Protein AF-A0A316SUA7-F1 (afdb_monomer_lite)

Structure (mmCIF, N/CA/C/O backbone):
data_AF-A0A316SUA7-F1
#
_entry.id   AF-A0A316SUA7-F1
#
loop_
_atom_site.group_PDB
_atom_site.id
_atom_site.type_symbol
_atom_site.label_atom_id
_atom_site.label_alt_id
_atom_site.label_comp_id
_atom_site.label_asym_id
_atom_site.label_entity_id
_atom_site.label_seq_id
_atom_site.pdbx_PDB_ins_code
_atom_site.Cartn_x
_atom_site.Cartn_y
_atom_site.Cartn_z
_atom_site.occupancy
_atom_site.B_iso_or_equiv
_atom_site.auth_seq_id
_atom_site.auth_comp_id
_atom_site.auth_asym_id
_atom_site.auth_atom_id
_atom_site.pdbx_PDB_model_num
ATOM 1 N N . MET A 1 1 ? -31.608 -12.559 24.536 1.00 57.41 1 MET A N 1
ATOM 2 C CA . MET A 1 1 ? -30.772 -11.457 23.994 1.00 57.41 1 MET A CA 1
ATOM 3 C C . MET A 1 1 ? -29.749 -10.903 25.012 1.00 57.41 1 MET A C 1
ATOM 5 O O . MET A 1 1 ? -29.344 -9.756 24.889 1.00 57.41 1 MET A O 1
ATOM 9 N N . GLY A 1 2 ? -29.288 -11.681 26.008 1.00 65.06 2 GLY A N 1
ATOM 10 C CA . GLY A 1 2 ? -28.325 -11.196 27.023 1.00 65.06 2 GLY A CA 1
ATOM 11 C C . GLY A 1 2 ? -26.849 -11.352 26.635 1.00 65.06 2 GLY A C 1
ATOM 12 O O . GLY A 1 2 ? -26.029 -10.514 26.985 1.00 65.06 2 GLY A O 1
ATOM 13 N N . PHE A 1 3 ? -26.524 -12.378 25.842 1.00 66.25 3 PHE A N 1
ATOM 14 C CA . PHE A 1 3 ? -25.149 -12.726 25.466 1.00 66.25 3 PHE A CA 1
ATOM 15 C C . PHE A 1 3 ? -24.437 -11.623 24.666 1.00 66.25 3 PHE A C 1
ATOM 17 O O . PHE A 1 3 ? -23.319 -11.243 24.998 1.00 66.25 3 PHE A O 1
ATOM 24 N N . VAL A 1 4 ? -25.122 -11.033 23.676 1.00 67.50 4 VAL A N 1
ATOM 25 C CA . VAL A 1 4 ? -24.591 -9.896 22.905 1.00 67.50 4 VAL A CA 1
ATOM 26 C C . VAL A 1 4 ? -24.362 -8.692 23.818 1.00 67.50 4 VAL A C 1
ATOM 28 O O . VAL A 1 4 ? -23.334 -8.047 23.718 1.00 67.50 4 VAL A O 1
ATOM 31 N N . ARG A 1 5 ? -25.254 -8.422 24.778 1.00 70.94 5 ARG A N 1
ATOM 32 C CA . ARG A 1 5 ? -25.133 -7.270 25.687 1.00 70.94 5 ARG A CA 1
ATOM 33 C C . ARG A 1 5 ? -23.991 -7.414 26.702 1.00 70.94 5 ARG A C 1
ATOM 35 O O . ARG A 1 5 ? -23.440 -6.406 27.124 1.00 70.94 5 ARG A O 1
ATOM 42 N N . GLN A 1 6 ? -23.627 -8.645 27.064 1.00 77.31 6 GLN A N 1
ATOM 43 C CA . GLN A 1 6 ? -22.537 -8.943 27.999 1.00 77.31 6 GLN A CA 1
ATOM 44 C C . GLN A 1 6 ? -21.166 -9.001 27.301 1.00 77.31 6 GLN A C 1
ATOM 46 O O . GLN A 1 6 ? -20.171 -8.542 27.852 1.00 77.31 6 GLN A O 1
ATOM 51 N N . HIS A 1 7 ? -21.114 -9.544 26.078 1.00 81.12 7 HIS A N 1
ATOM 52 C CA . HIS A 1 7 ? -19.867 -9.818 25.35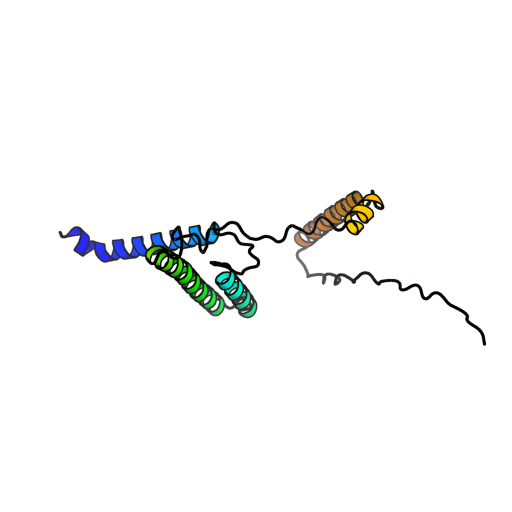1 1.00 81.12 7 HIS A CA 1
ATOM 53 C C . HIS A 1 7 ? -19.649 -8.938 24.115 1.00 81.12 7 HIS A C 1
ATOM 55 O O . HIS A 1 7 ? -18.717 -9.196 23.356 1.00 81.12 7 HIS A O 1
ATOM 61 N N . TRP A 1 8 ? -20.455 -7.890 23.907 1.00 84.38 8 TRP A N 1
ATOM 62 C CA . TRP A 1 8 ? -20.297 -6.980 22.764 1.00 84.38 8 TRP A CA 1
ATOM 63 C C . TRP A 1 8 ? -18.876 -6.410 22.668 1.00 84.38 8 TRP A C 1
ATOM 65 O O . TRP A 1 8 ? -18.319 -6.354 21.578 1.00 84.38 8 TRP A O 1
ATOM 75 N N . PHE A 1 9 ? -18.260 -6.062 23.803 1.00 87.75 9 PHE A N 1
ATOM 76 C CA . PHE A 1 9 ? -16.885 -5.567 23.839 1.00 87.75 9 PHE A CA 1
ATOM 77 C C . PHE A 1 9 ? -15.883 -6.626 23.367 1.00 87.75 9 PHE A C 1
ATOM 79 O O . PHE A 1 9 ? -15.053 -6.345 22.509 1.00 87.75 9 PHE A O 1
ATOM 86 N N . GLY A 1 10 ? -16.001 -7.861 23.867 1.00 88.25 10 GLY A N 1
ATOM 87 C CA . GLY A 1 10 ? -15.153 -8.973 23.431 1.00 88.25 10 GLY A CA 1
ATOM 88 C C . GLY A 1 10 ? -15.307 -9.243 21.936 1.00 88.25 10 GLY A C 1
ATOM 89 O O . GLY A 1 10 ? -14.313 -9.350 21.230 1.00 88.25 10 GLY A O 1
ATOM 90 N N . PHE A 1 11 ? -16.544 -9.243 21.437 1.00 88.50 11 PHE A N 1
ATOM 91 C CA . PHE A 1 11 ? -16.827 -9.418 20.016 1.00 88.50 11 PHE A CA 1
ATOM 92 C C . PHE A 1 11 ? -16.190 -8.320 19.154 1.00 88.50 11 PHE A C 1
ATOM 94 O O . PHE A 1 11 ? -15.575 -8.628 18.138 1.00 88.50 11 PHE A O 1
ATOM 101 N N . ILE A 1 12 ? -16.278 -7.052 19.573 1.00 89.88 12 ILE A N 1
ATOM 102 C CA . ILE A 1 12 ? -15.642 -5.931 18.865 1.00 89.88 12 ILE A CA 1
ATOM 103 C C . ILE A 1 12 ? -14.122 -6.080 18.861 1.00 89.88 12 ILE A C 1
ATOM 105 O O . ILE A 1 12 ? -13.504 -5.933 17.811 1.00 89.88 12 ILE A O 1
ATOM 109 N N . VAL A 1 13 ? -13.507 -6.394 20.002 1.00 91.44 13 VAL A N 1
ATOM 110 C CA . VAL A 1 13 ? -12.047 -6.548 20.087 1.00 91.44 13 VAL A CA 1
ATOM 111 C C . VAL A 1 13 ? -11.573 -7.707 19.210 1.00 91.44 13 VAL A C 1
ATOM 113 O O . VAL A 1 13 ? -10.639 -7.537 18.429 1.00 91.44 13 VAL A O 1
ATOM 116 N N . THR A 1 14 ? -12.235 -8.864 19.274 1.00 91.81 14 THR A N 1
ATOM 117 C CA . THR A 1 14 ? -11.908 -10.011 18.416 1.00 91.81 14 THR A CA 1
ATOM 118 C C . THR A 1 14 ? -12.089 -9.677 16.937 1.00 91.81 14 THR A C 1
ATOM 120 O O . THR A 1 14 ? -11.241 -10.045 16.129 1.00 91.81 14 THR A O 1
ATOM 123 N N . LEU A 1 15 ? -13.144 -8.939 16.578 1.00 91.94 15 LEU A N 1
ATOM 124 C CA . LEU A 1 15 ? -13.371 -8.480 15.210 1.00 91.94 15 LEU A CA 1
ATOM 125 C C . LEU A 1 15 ? -12.237 -7.566 14.728 1.00 91.94 15 LEU A C 1
ATOM 127 O O . LEU A 1 15 ? -11.716 -7.774 13.637 1.00 91.94 15 LEU A O 1
ATOM 131 N N . VAL A 1 16 ? -11.820 -6.589 15.537 1.00 91.00 16 VAL A N 1
ATOM 132 C CA . VAL A 1 16 ? -10.713 -5.679 15.196 1.00 91.00 16 VAL A CA 1
ATOM 133 C C . VAL A 1 16 ? -9.406 -6.449 15.019 1.00 91.00 16 VAL A C 1
ATOM 135 O O . VAL A 1 16 ? -8.703 -6.232 14.033 1.00 91.00 16 VAL A O 1
ATOM 138 N N . LEU A 1 17 ? -9.096 -7.383 15.923 1.00 92.00 17 LEU A N 1
ATOM 139 C CA . LEU A 1 17 ? -7.900 -8.218 15.811 1.00 92.00 17 LEU A CA 1
ATOM 140 C C . LEU A 1 17 ? -7.926 -9.068 14.536 1.00 92.00 17 LEU A C 1
ATOM 142 O O . LEU A 1 17 ? -6.937 -9.102 13.806 1.00 92.00 17 LEU A O 1
ATOM 146 N N . LEU A 1 18 ? -9.066 -9.686 14.221 1.00 93.81 18 LEU A N 1
ATOM 147 C CA . LEU A 1 18 ? -9.238 -10.481 13.007 1.00 93.81 18 LEU A CA 1
ATOM 148 C C . LEU A 1 18 ? -9.058 -9.629 11.745 1.00 93.81 18 LEU A C 1
ATOM 150 O O . LEU A 1 18 ? -8.337 -10.035 10.837 1.00 93.81 18 LEU A O 1
ATOM 154 N N . LEU A 1 19 ? -9.652 -8.434 11.701 1.00 89.56 19 LEU A N 1
ATOM 155 C CA . LEU A 1 19 ? -9.487 -7.505 10.581 1.00 89.56 19 LEU A CA 1
ATOM 156 C C . LEU A 1 19 ? -8.034 -7.044 10.431 1.00 89.56 19 LEU A C 1
ATOM 158 O O . LEU A 1 19 ? -7.537 -6.971 9.311 1.00 89.56 19 LEU A O 1
ATOM 162 N N . SER A 1 20 ? -7.337 -6.781 11.540 1.00 87.50 20 SER A N 1
ATOM 163 C CA . SER A 1 20 ? -5.922 -6.397 11.504 1.00 87.50 20 SER A CA 1
ATOM 164 C C . SER A 1 20 ? -5.028 -7.525 10.978 1.00 87.50 20 SER A C 1
ATOM 166 O O . SER A 1 20 ? -4.175 -7.283 10.128 1.00 87.50 20 SER A O 1
ATOM 168 N N . ALA A 1 21 ? -5.271 -8.770 11.404 1.00 91.06 21 ALA A N 1
ATOM 169 C CA . ALA A 1 21 ? -4.556 -9.939 10.904 1.00 91.06 21 ALA A CA 1
ATOM 170 C C . ALA A 1 21 ? -4.825 -10.165 9.409 1.00 91.06 21 ALA A C 1
ATOM 172 O O . ALA A 1 21 ? -3.913 -10.485 8.651 1.00 91.06 21 ALA A O 1
ATOM 173 N N . LEU A 1 22 ? -6.067 -9.956 8.967 1.00 90.12 22 LEU A N 1
ATOM 174 C CA . LEU A 1 22 ? -6.446 -10.090 7.565 1.00 90.12 22 LEU A CA 1
ATOM 175 C C . LEU A 1 22 ? -5.792 -9.008 6.693 1.00 90.12 22 LEU A C 1
ATOM 177 O O . LEU A 1 22 ? -5.266 -9.328 5.631 1.00 90.12 22 LEU A O 1
ATOM 181 N N . LEU A 1 23 ? -5.749 -7.757 7.162 1.00 86.94 23 LEU A N 1
ATOM 182 C CA . LEU A 1 23 ? -4.998 -6.679 6.510 1.00 86.94 23 LEU A CA 1
ATOM 183 C C . LEU A 1 23 ? -3.512 -7.018 6.389 1.00 86.94 23 LEU A C 1
ATOM 185 O O . LEU A 1 23 ? -2.937 -6.874 5.315 1.00 86.94 23 LEU A O 1
ATOM 189 N N . PHE A 1 24 ? -2.909 -7.519 7.467 1.00 87.69 24 PHE A N 1
ATOM 190 C CA . PHE A 1 24 ? -1.511 -7.932 7.460 1.00 87.69 24 PHE A CA 1
ATOM 191 C C . PHE A 1 24 ? -1.241 -9.016 6.407 1.00 87.69 24 PHE A C 1
ATOM 193 O O . PHE A 1 24 ? -0.288 -8.904 5.641 1.00 87.69 24 PHE A O 1
ATOM 200 N N . LEU A 1 25 ? -2.112 -10.026 6.301 1.00 90.00 25 LEU A N 1
ATOM 201 C CA . LEU A 1 25 ? -2.002 -11.049 5.257 1.00 90.00 25 LEU A CA 1
ATOM 202 C C . LEU A 1 25 ? -2.139 -10.457 3.848 1.00 90.00 25 LEU A C 1
ATOM 204 O O . LEU A 1 25 ? -1.357 -10.811 2.971 1.00 90.00 25 LEU A O 1
ATOM 208 N N . ILE A 1 26 ? -3.080 -9.537 3.624 1.00 87.75 26 ILE A N 1
ATOM 209 C CA . ILE A 1 26 ? -3.242 -8.868 2.324 1.00 87.75 26 ILE A CA 1
ATOM 210 C C . ILE A 1 26 ? -1.956 -8.129 1.926 1.00 87.75 26 ILE A C 1
ATOM 212 O O . ILE A 1 26 ? -1.489 -8.287 0.801 1.00 87.75 26 ILE A O 1
ATOM 216 N N . VAL A 1 27 ? -1.357 -7.376 2.851 1.00 85.81 27 VAL A N 1
ATOM 217 C CA . VAL A 1 27 ? -0.109 -6.624 2.621 1.00 85.81 27 VAL A CA 1
ATOM 218 C C . VAL A 1 27 ? 1.105 -7.549 2.427 1.00 85.81 27 VAL A C 1
ATOM 220 O O . VAL A 1 27 ? 2.077 -7.188 1.757 1.00 85.81 27 VAL A O 1
ATOM 223 N N . LEU A 1 28 ? 1.083 -8.754 3.004 1.00 85.25 28 LEU A N 1
ATOM 224 C CA . LEU A 1 28 ? 2.116 -9.765 2.762 1.00 85.25 28 LEU A CA 1
ATOM 225 C C . LEU A 1 28 ? 2.016 -10.381 1.366 1.00 85.25 28 LEU A C 1
ATOM 227 O O . LEU A 1 28 ? 3.041 -10.597 0.727 1.00 85.25 28 LEU A O 1
ATOM 231 N N . PHE A 1 29 ? 0.803 -10.668 0.899 1.00 85.81 29 PHE A N 1
ATOM 232 C CA . PHE A 1 29 ? 0.587 -11.302 -0.401 1.00 85.81 29 PHE A CA 1
ATOM 233 C C . PHE A 1 29 ? 0.545 -10.315 -1.573 1.00 85.81 29 PHE A C 1
ATOM 235 O O . PHE A 1 29 ? 0.620 -10.745 -2.724 1.00 85.81 29 PHE A O 1
ATOM 242 N N . SER A 1 30 ? 0.423 -9.012 -1.312 1.00 85.62 30 SER A N 1
ATOM 243 C CA . SER A 1 30 ? 0.446 -8.006 -2.370 1.00 85.62 30 SER A CA 1
ATOM 244 C C . SER A 1 30 ? 1.808 -7.974 -3.080 1.00 85.62 30 SER A C 1
ATOM 246 O O . SER A 1 30 ? 2.842 -8.032 -2.402 1.00 85.62 30 SER A O 1
ATOM 248 N N . PRO A 1 31 ? 1.838 -7.840 -4.418 1.00 82.12 31 PRO A N 1
ATOM 249 C CA . PRO A 1 31 ? 3.079 -7.717 -5.177 1.00 82.12 31 PRO A CA 1
ATOM 250 C C . PRO A 1 31 ? 3.895 -6.512 -4.686 1.00 82.12 31 PRO A C 1
ATOM 252 O O . PRO A 1 31 ? 3.360 -5.430 -4.454 1.00 82.12 31 PRO A O 1
ATOM 255 N N . ARG A 1 32 ? 5.205 -6.716 -4.504 1.00 77.25 32 ARG A N 1
ATOM 256 C CA . ARG A 1 32 ? 6.128 -5.715 -3.931 1.00 77.25 32 ARG A CA 1
ATOM 257 C C . ARG A 1 32 ? 6.900 -4.905 -4.961 1.00 77.25 32 ARG A C 1
ATOM 259 O O . ARG A 1 32 ? 7.567 -3.947 -4.588 1.00 77.25 32 ARG A O 1
ATOM 266 N N . GLN A 1 33 ? 6.839 -5.302 -6.222 1.00 72.00 33 GLN A N 1
ATOM 267 C CA . GLN A 1 33 ? 7.580 -4.661 -7.295 1.00 72.00 33 GLN A CA 1
ATOM 268 C C . GLN A 1 33 ? 6.592 -4.214 -8.348 1.00 72.00 33 GLN A C 1
ATOM 270 O O . GLN A 1 33 ? 5.963 -5.053 -8.971 1.00 72.00 33 GLN A O 1
ATOM 275 N N . ASP A 1 34 ? 6.410 -2.908 -8.483 1.00 79.62 34 ASP A N 1
ATOM 276 C CA . ASP A 1 34 ? 5.584 -2.305 -9.521 1.00 79.62 34 ASP A CA 1
ATOM 277 C C . ASP A 1 34 ? 6.123 -0.910 -9.816 1.00 79.62 34 ASP A C 1
ATOM 279 O O . ASP A 1 34 ? 6.207 -0.063 -8.921 1.00 79.62 34 ASP A O 1
ATOM 283 N N . ASN A 1 35 ? 6.447 -0.654 -11.079 1.00 75.50 35 ASN A N 1
ATOM 284 C CA . ASN A 1 35 ? 6.987 0.636 -11.502 1.00 75.50 35 ASN A CA 1
ATOM 285 C C . ASN A 1 35 ? 5.948 1.764 -11.416 1.00 75.50 35 ASN A C 1
ATOM 287 O O . ASN A 1 35 ? 6.299 2.931 -11.259 1.00 75.50 35 ASN A O 1
ATOM 291 N N . GLN A 1 36 ? 4.655 1.428 -11.457 1.00 78.31 36 GLN A N 1
ATOM 292 C CA . GLN A 1 36 ? 3.567 2.404 -11.399 1.00 78.31 36 GLN A CA 1
ATOM 293 C C . GLN A 1 36 ? 3.164 2.806 -9.969 1.00 78.31 36 GLN A C 1
ATOM 295 O O . GLN A 1 36 ? 2.210 3.568 -9.806 1.00 78.31 36 GLN A O 1
ATOM 300 N N . LYS A 1 37 ? 3.874 2.331 -8.931 1.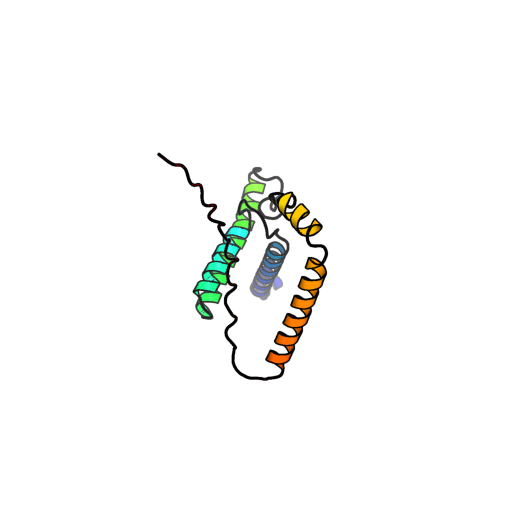00 82.25 37 LYS A N 1
ATOM 301 C CA . LYS A 1 37 ? 3.602 2.632 -7.510 1.00 82.25 37 LYS A CA 1
ATOM 302 C C . LYS A 1 37 ? 2.127 2.426 -7.125 1.00 82.25 37 LYS A C 1
ATOM 304 O O . LYS A 1 37 ? 1.538 3.241 -6.412 1.00 82.25 37 LYS A O 1
ATOM 309 N N . ARG A 1 38 ? 1.509 1.344 -7.607 1.00 83.00 38 ARG A N 1
ATOM 310 C CA . ARG A 1 38 ? 0.096 1.034 -7.337 1.00 83.00 38 ARG A CA 1
ATOM 311 C C . ARG A 1 38 ? -0.087 0.316 -5.995 1.00 83.00 38 ARG A C 1
ATOM 313 O O . ARG A 1 38 ? 0.837 -0.284 -5.444 1.00 83.00 38 ARG A O 1
ATOM 320 N N . GLY A 1 39 ? -1.304 0.373 -5.454 1.00 87.12 39 GLY A N 1
ATOM 321 C CA . GLY A 1 39 ? -1.674 -0.335 -4.225 1.00 87.12 39 GLY A CA 1
ATOM 322 C C . GLY A 1 39 ? -0.924 0.144 -2.974 1.00 87.12 39 GLY A C 1
ATOM 323 O O . GLY A 1 39 ? -0.941 1.328 -2.649 1.00 87.12 39 GLY A O 1
ATOM 324 N N . PHE A 1 40 ? -0.299 -0.793 -2.251 1.00 89.19 40 PHE A N 1
ATOM 325 C CA . PHE A 1 40 ? 0.366 -0.561 -0.952 1.00 89.19 40 PHE A CA 1
ATOM 326 C C . PHE A 1 40 ? 1.818 -0.069 -1.052 1.00 89.19 40 PHE A C 1
ATOM 328 O O . PHE A 1 40 ? 2.445 0.264 -0.045 1.00 89.19 40 PHE A O 1
ATOM 335 N N . ILE A 1 41 ? 2.379 -0.040 -2.260 1.00 86.56 41 ILE A N 1
ATOM 336 C CA . ILE A 1 41 ? 3.774 0.335 -2.512 1.00 86.56 41 ILE A CA 1
ATOM 337 C C . ILE A 1 41 ? 4.103 1.755 -2.023 1.00 86.56 41 ILE A C 1
ATOM 339 O O . ILE A 1 41 ? 5.074 1.882 -1.276 1.00 86.56 41 ILE A O 1
ATOM 343 N N . PRO A 1 42 ? 3.317 2.810 -2.327 1.00 87.12 42 PRO A N 1
ATOM 344 C CA . PRO A 1 42 ? 3.626 4.157 -1.841 1.00 87.12 42 PRO A CA 1
ATOM 345 C C . PRO A 1 42 ? 3.554 4.259 -0.310 1.00 87.12 42 PRO A C 1
ATOM 347 O O . PRO A 1 42 ? 4.381 4.934 0.303 1.00 87.12 42 PRO A O 1
ATOM 350 N N . CYS A 1 43 ? 2.618 3.549 0.329 1.00 88.44 43 CYS A N 1
ATOM 351 C CA . CYS A 1 43 ? 2.542 3.473 1.790 1.00 88.44 43 CYS A CA 1
ATOM 352 C C . CYS A 1 43 ? 3.827 2.847 2.360 1.00 88.44 43 CYS A C 1
ATOM 354 O O . CYS A 1 43 ? 4.493 3.440 3.207 1.00 88.44 43 CYS A O 1
ATOM 356 N N . THR A 1 44 ? 4.258 1.715 1.796 1.00 86.19 44 THR A N 1
ATOM 357 C CA . THR A 1 44 ? 5.484 1.028 2.230 1.00 86.19 44 THR A CA 1
ATOM 358 C C . THR A 1 44 ? 6.745 1.874 1.993 1.00 86.19 44 THR A C 1
ATOM 360 O O . THR A 1 44 ? 7.625 1.895 2.850 1.00 86.19 44 THR A O 1
ATOM 363 N N . GLU A 1 45 ? 6.855 2.572 0.858 1.00 87.50 45 GLU A N 1
ATOM 364 C CA . GLU A 1 45 ? 8.013 3.418 0.522 1.00 87.50 45 GLU A CA 1
ATOM 365 C C . GLU A 1 45 ? 8.162 4.570 1.524 1.00 87.50 45 GLU A C 1
ATOM 367 O O . GLU A 1 45 ? 9.243 4.790 2.074 1.00 87.50 45 GLU A O 1
ATOM 372 N N . THR A 1 46 ? 7.055 5.254 1.831 1.00 88.19 46 THR A N 1
ATOM 373 C CA . THR A 1 46 ? 7.042 6.333 2.830 1.00 88.19 46 THR A CA 1
ATOM 374 C C . THR A 1 46 ? 7.345 5.819 4.236 1.00 88.19 46 THR A C 1
ATOM 376 O O . THR A 1 46 ? 8.112 6.449 4.962 1.00 88.19 46 THR A O 1
ATOM 379 N N . MET A 1 47 ? 6.827 4.642 4.604 1.00 87.69 47 MET A N 1
ATOM 380 C CA . MET A 1 47 ? 7.158 3.988 5.869 1.00 87.69 47 MET A CA 1
ATOM 381 C C . MET A 1 47 ? 8.651 3.671 5.971 1.00 87.69 47 MET A C 1
ATOM 383 O O . MET A 1 47 ? 9.262 3.938 7.003 1.00 87.69 47 MET A O 1
ATOM 387 N N . ALA A 1 48 ? 9.244 3.100 4.919 1.00 86.38 48 ALA A N 1
ATOM 388 C CA . ALA A 1 48 ? 10.661 2.761 4.904 1.00 86.38 48 ALA A CA 1
ATOM 389 C C . ALA A 1 48 ? 11.523 4.019 5.068 1.00 86.38 48 ALA A C 1
ATOM 391 O O . ALA A 1 48 ? 12.397 4.039 5.934 1.00 86.38 48 ALA A O 1
ATOM 392 N N . ALA A 1 49 ? 11.225 5.085 4.318 1.00 88.00 49 ALA A N 1
ATOM 393 C CA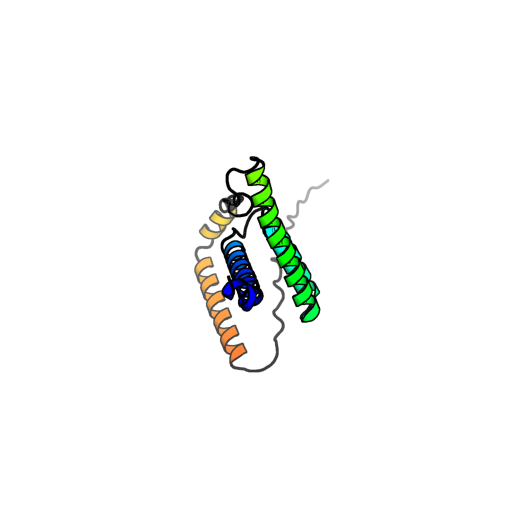 . ALA A 1 49 ? 11.910 6.371 4.447 1.00 88.00 49 ALA A CA 1
ATOM 394 C C . ALA A 1 49 ? 11.802 6.936 5.875 1.00 88.00 49 ALA A C 1
ATOM 396 O O . ALA A 1 49 ? 12.815 7.260 6.494 1.00 88.00 49 ALA A O 1
ATOM 397 N N . ALA A 1 50 ? 10.595 6.947 6.448 1.00 86.75 50 ALA A N 1
ATOM 398 C CA . ALA A 1 50 ? 10.373 7.418 7.812 1.00 86.75 50 ALA A CA 1
ATOM 399 C C . ALA A 1 50 ? 11.123 6.574 8.860 1.00 86.75 50 ALA A C 1
ATOM 401 O O . ALA A 1 50 ? 11.676 7.114 9.816 1.00 86.75 50 ALA A O 1
ATOM 402 N N . LEU A 1 51 ? 11.188 5.249 8.692 1.00 87.94 51 LEU A N 1
ATOM 403 C CA . LEU A 1 51 ? 11.930 4.362 9.594 1.00 87.94 51 LEU A CA 1
ATOM 404 C C . LEU A 1 51 ? 13.441 4.618 9.549 1.00 87.94 51 LEU A C 1
ATOM 406 O O . LEU A 1 51 ? 14.080 4.602 10.608 1.00 87.94 51 LEU A O 1
ATOM 410 N N . TYR A 1 52 ? 13.997 4.878 8.360 1.00 86.12 52 TYR A N 1
ATOM 411 C CA . TYR A 1 52 ? 15.397 5.277 8.202 1.00 86.12 52 TYR A CA 1
ATOM 412 C C . TYR A 1 52 ? 15.683 6.601 8.919 1.00 86.12 52 TYR A C 1
ATOM 414 O O . TYR A 1 52 ? 16.636 6.682 9.699 1.00 86.12 52 TYR A O 1
ATOM 422 N N . ASP A 1 53 ? 14.814 7.596 8.745 1.00 88.31 53 ASP A N 1
ATOM 423 C CA . ASP A 1 53 ? 14.949 8.904 9.393 1.00 88.31 53 ASP A CA 1
ATOM 424 C C . ASP A 1 53 ? 14.808 8.821 10.922 1.00 88.31 53 ASP A C 1
ATOM 426 O O . ASP A 1 53 ? 15.492 9.528 11.667 1.00 88.31 53 ASP A O 1
ATOM 430 N N . CYS A 1 54 ? 13.976 7.905 11.424 1.00 86.38 54 CYS A N 1
ATOM 431 C CA . CYS A 1 54 ? 13.748 7.713 12.855 1.00 86.38 54 CYS A CA 1
ATOM 432 C C . CYS A 1 54 ? 14.951 7.126 13.624 1.00 86.38 54 CYS A C 1
ATOM 434 O O . CYS A 1 54 ? 14.892 7.088 14.857 1.00 86.38 54 CYS A O 1
ATOM 436 N N . ARG A 1 55 ? 16.015 6.658 12.943 1.00 80.88 55 ARG A N 1
ATOM 437 C CA . ARG A 1 55 ? 17.321 6.212 13.492 1.00 80.88 55 ARG A CA 1
ATOM 438 C C . ARG A 1 55 ? 17.251 5.486 14.853 1.00 80.88 55 ARG A C 1
ATOM 440 O O . ARG A 1 55 ? 18.013 5.776 15.771 1.00 80.88 55 ARG A O 1
ATOM 447 N N . GLY A 1 56 ? 16.309 4.549 14.996 1.00 77.38 56 GLY A N 1
ATOM 448 C CA . GLY A 1 56 ? 16.148 3.695 16.185 1.00 77.38 56 GLY A CA 1
ATOM 449 C C . GLY A 1 56 ? 15.280 4.247 17.327 1.00 77.38 56 GLY A C 1
ATOM 450 O O . GLY A 1 56 ? 15.164 3.603 18.369 1.00 77.38 56 GLY A O 1
ATOM 451 N N . ARG A 1 57 ? 14.633 5.411 17.179 1.00 88.31 57 ARG A N 1
ATOM 452 C CA . ARG A 1 57 ? 13.745 5.967 18.215 1.00 88.31 57 ARG A CA 1
ATOM 453 C C . ARG A 1 57 ? 12.392 5.247 18.222 1.00 88.31 57 ARG A C 1
ATOM 455 O O . ARG A 1 57 ? 11.576 5.459 17.326 1.00 88.31 57 ARG A O 1
ATOM 462 N N . SER A 1 58 ? 12.109 4.470 19.271 1.00 87.00 58 SER A N 1
ATOM 463 C CA . SER A 1 58 ? 10.930 3.585 19.350 1.00 87.00 58 SER A CA 1
ATOM 464 C C . SER A 1 58 ? 9.593 4.288 19.093 1.00 87.00 58 SER A C 1
ATOM 466 O O . SER A 1 58 ? 8.777 3.776 18.340 1.00 87.00 58 SER A O 1
ATOM 468 N N . PHE A 1 59 ? 9.371 5.482 19.655 1.00 87.06 59 PHE A N 1
ATOM 469 C CA . PHE A 1 59 ? 8.124 6.234 19.439 1.00 87.06 59 PHE A CA 1
ATOM 470 C C . PHE A 1 59 ? 7.978 6.785 18.015 1.00 87.06 59 PHE A C 1
ATOM 472 O O . PHE A 1 59 ? 6.866 6.864 17.506 1.00 87.06 59 PHE A O 1
ATOM 479 N N . CYS A 1 60 ? 9.092 7.141 17.373 1.00 87.25 60 CYS A N 1
ATOM 480 C CA . CYS A 1 60 ? 9.106 7.619 15.991 1.00 87.25 60 CYS A CA 1
ATOM 481 C C . CYS A 1 60 ? 8.779 6.464 15.037 1.00 87.25 60 CYS A C 1
ATOM 483 O O . CYS A 1 60 ? 7.892 6.583 14.199 1.00 87.25 60 CYS A O 1
ATOM 485 N N . MET A 1 61 ? 9.405 5.301 15.257 1.00 86.56 61 MET A N 1
ATOM 486 C CA . MET A 1 61 ? 9.105 4.084 14.501 1.00 86.56 61 MET A CA 1
ATOM 487 C C . MET A 1 61 ? 7.652 3.637 14.684 1.00 86.56 61 MET A C 1
ATOM 489 O O . MET A 1 61 ? 6.984 3.318 13.707 1.00 86.56 61 MET A O 1
ATOM 493 N N . LEU A 1 62 ? 7.137 3.655 15.921 1.00 86.56 62 LEU A N 1
ATOM 494 C CA . LEU A 1 62 ? 5.744 3.291 16.186 1.00 86.56 62 LEU A CA 1
ATOM 495 C C . LEU A 1 62 ? 4.767 4.242 15.479 1.00 86.56 62 LEU A C 1
ATOM 497 O O . LEU A 1 62 ? 3.754 3.790 14.952 1.00 86.56 62 LEU A O 1
ATOM 501 N N . GLY A 1 63 ? 5.084 5.542 15.448 1.00 86.88 63 GLY A N 1
ATOM 502 C CA . GLY A 1 63 ? 4.324 6.550 14.707 1.00 86.88 63 GLY A CA 1
ATOM 503 C C . GLY A 1 63 ? 4.292 6.257 13.208 1.00 86.88 63 GLY A C 1
ATOM 504 O O . GLY A 1 63 ? 3.209 6.158 12.637 1.00 86.88 63 GLY A O 1
ATOM 505 N N . ALA A 1 64 ? 5.458 6.003 12.607 1.00 86.88 64 ALA A N 1
ATOM 506 C CA . ALA A 1 64 ? 5.578 5.658 11.190 1.00 86.88 64 ALA A CA 1
ATOM 507 C C . ALA A 1 64 ? 4.798 4.380 10.825 1.00 86.88 64 ALA A C 1
ATOM 509 O O . ALA A 1 64 ? 4.108 4.334 9.810 1.00 86.88 64 ALA A O 1
ATOM 510 N N . ILE A 1 65 ? 4.838 3.351 11.679 1.00 86.00 65 ILE A N 1
ATOM 511 C CA . ILE A 1 65 ? 4.073 2.108 11.477 1.00 86.00 65 ILE A CA 1
ATOM 512 C C . ILE A 1 65 ? 2.562 2.367 11.562 1.00 86.00 65 ILE A C 1
ATOM 514 O O . ILE A 1 65 ? 1.783 1.798 10.790 1.00 86.00 65 ILE A O 1
ATOM 518 N N . LEU A 1 66 ? 2.127 3.222 12.493 1.00 87.00 66 LEU A N 1
ATOM 519 C CA . LEU A 1 66 ? 0.716 3.567 12.650 1.00 87.00 66 LEU A CA 1
ATOM 520 C C . LEU A 1 66 ? 0.196 4.355 11.439 1.00 87.00 66 LEU A C 1
ATOM 522 O O . LEU A 1 66 ? -0.922 4.122 10.981 1.00 87.00 66 LEU A O 1
ATOM 526 N N . GLU A 1 67 ? 1.009 5.271 10.916 1.00 88.00 67 GLU A N 1
ATOM 527 C CA . GLU A 1 67 ? 0.716 6.026 9.697 1.00 88.00 67 GLU A CA 1
ATOM 528 C C . GLU A 1 67 ? 0.657 5.112 8.472 1.00 88.00 67 GLU A C 1
ATOM 530 O O . GLU A 1 67 ? -0.315 5.179 7.717 1.00 88.00 67 GLU A O 1
ATOM 535 N N . ASN A 1 68 ? 1.603 4.178 8.339 1.00 89.94 68 ASN A N 1
ATOM 536 C CA . ASN A 1 68 ? 1.570 3.169 7.284 1.00 89.94 68 ASN A CA 1
ATOM 537 C C . ASN A 1 68 ? 0.300 2.311 7.352 1.00 89.94 68 ASN A C 1
ATOM 539 O O . ASN A 1 68 ? -0.411 2.173 6.364 1.00 89.94 68 ASN A O 1
ATOM 543 N N . SER A 1 69 ? -0.050 1.814 8.542 1.00 88.19 69 SER A N 1
ATOM 544 C CA . SER A 1 69 ? -1.252 0.988 8.738 1.00 88.19 69 SER A CA 1
ATOM 545 C C . SER A 1 69 ? -2.539 1.727 8.345 1.00 88.19 69 SER A C 1
ATOM 547 O O . SER A 1 69 ? -3.488 1.120 7.848 1.00 88.19 69 SER A O 1
ATOM 549 N N . ARG A 1 70 ? -2.590 3.051 8.552 1.00 89.94 70 ARG A N 1
ATOM 550 C CA . ARG A 1 70 ? -3.708 3.893 8.095 1.00 89.94 70 ARG A CA 1
ATOM 551 C C . ARG A 1 70 ? -3.725 4.048 6.578 1.00 89.94 70 ARG A C 1
ATOM 553 O O . ARG A 1 70 ? -4.803 4.004 5.990 1.00 89.94 70 ARG A O 1
ATOM 560 N N . CYS A 1 71 ? -2.559 4.227 5.964 1.00 91.56 71 CYS A N 1
ATOM 561 C CA . CYS A 1 71 ? -2.415 4.292 4.513 1.00 91.56 71 CYS A CA 1
ATOM 562 C C . CYS A 1 71 ? -2.871 2.975 3.860 1.00 91.56 71 CYS A C 1
ATOM 564 O O . CYS A 1 71 ? -3.717 2.996 2.967 1.00 91.56 71 CYS A O 1
ATOM 566 N N . ASP A 1 72 ? -2.439 1.830 4.392 1.00 90.12 72 ASP A N 1
ATOM 567 C CA . ASP A 1 72 ? -2.843 0.508 3.906 1.00 90.12 72 ASP A CA 1
ATOM 568 C C . ASP A 1 72 ? -4.361 0.295 4.035 1.00 90.12 72 ASP A C 1
ATOM 570 O O . ASP A 1 72 ? -5.037 -0.120 3.091 1.00 90.12 72 ASP A O 1
ATOM 574 N N . ALA A 1 73 ? -4.950 0.659 5.178 1.00 90.31 73 ALA A N 1
ATOM 575 C CA . ALA A 1 73 ? -6.399 0.597 5.345 1.00 90.31 73 ALA A CA 1
ATOM 576 C C . ALA A 1 73 ? -7.140 1.476 4.318 1.00 90.31 73 ALA A C 1
ATOM 578 O O . ALA A 1 73 ? -8.180 1.067 3.795 1.00 90.31 73 ALA A O 1
ATOM 579 N N . ALA A 1 74 ? -6.603 2.656 3.992 1.00 91.19 74 ALA A N 1
ATOM 580 C CA . ALA A 1 74 ? -7.181 3.531 2.978 1.00 91.19 74 ALA A CA 1
ATOM 581 C C . ALA A 1 74 ? -7.158 2.885 1.585 1.00 91.19 74 ALA A C 1
ATOM 583 O O . ALA A 1 74 ? -8.172 2.944 0.896 1.00 91.19 74 ALA A O 1
ATOM 584 N N . VAL A 1 75 ? -6.067 2.213 1.202 1.00 91.19 75 VAL A N 1
ATOM 585 C CA . VAL A 1 75 ? -5.941 1.490 -0.080 1.00 91.19 75 VAL A CA 1
ATOM 586 C C . VAL A 1 75 ? -6.991 0.380 -0.223 1.00 91.19 75 VAL A C 1
ATOM 588 O O . VAL A 1 75 ? -7.577 0.203 -1.294 1.00 91.19 75 VAL A O 1
ATOM 591 N N . VAL A 1 76 ? -7.271 -0.358 0.855 1.00 91.25 76 VAL A N 1
ATOM 592 C CA . VAL A 1 76 ? -8.312 -1.399 0.844 1.00 91.25 76 VAL A CA 1
ATOM 593 C C . VAL A 1 76 ? -9.709 -0.789 0.741 1.00 91.25 76 VAL A C 1
ATOM 595 O O . VAL A 1 76 ? -10.544 -1.272 -0.027 1.00 91.25 76 VAL A O 1
ATOM 598 N N . LEU A 1 77 ? -9.969 0.289 1.486 1.00 90.25 77 LEU A N 1
ATOM 599 C CA . LEU A 1 77 ? -11.261 0.976 1.473 1.00 90.25 77 LEU A CA 1
ATOM 600 C C . LEU A 1 77 ? -11.553 1.645 0.125 1.00 90.25 77 LEU A C 1
ATOM 602 O O . LEU A 1 77 ? -12.691 1.581 -0.346 1.00 90.25 77 LEU A O 1
ATOM 606 N N . THR A 1 78 ? -10.554 2.256 -0.516 1.00 90.50 78 THR A N 1
ATOM 607 C CA . THR A 1 78 ? -10.704 2.830 -1.860 1.00 90.50 78 THR A CA 1
ATOM 608 C C . THR A 1 78 ? -10.965 1.742 -2.891 1.00 90.50 78 THR A C 1
ATOM 610 O O . THR A 1 78 ? -11.926 1.870 -3.644 1.00 90.50 78 THR A O 1
ATOM 613 N N . GLY A 1 79 ? -10.223 0.629 -2.854 1.00 89.62 79 GLY A N 1
ATOM 614 C CA . GLY A 1 79 ? -10.455 -0.515 -3.743 1.00 89.62 79 GLY A CA 1
ATOM 615 C C . GLY A 1 79 ? -11.873 -1.089 -3.629 1.00 89.62 79 GLY A C 1
ATOM 616 O O . GLY A 1 79 ? -12.529 -1.343 -4.641 1.00 89.62 79 GLY A O 1
ATOM 617 N N . LEU A 1 80 ? -12.398 -1.214 -2.405 1.00 91.25 80 LEU A N 1
ATOM 618 C CA . LEU A 1 80 ? -13.785 -1.625 -2.175 1.00 91.25 80 LEU A CA 1
ATOM 619 C C . LEU A 1 80 ? -14.782 -0.591 -2.720 1.00 91.25 80 LEU A C 1
ATOM 621 O O . LEU A 1 80 ? -15.763 -0.954 -3.368 1.00 91.25 80 LEU A O 1
ATOM 625 N N . GLY A 1 81 ? -14.536 0.697 -2.474 1.00 92.06 81 GLY A N 1
ATOM 626 C CA . GLY A 1 81 ? -15.392 1.781 -2.947 1.00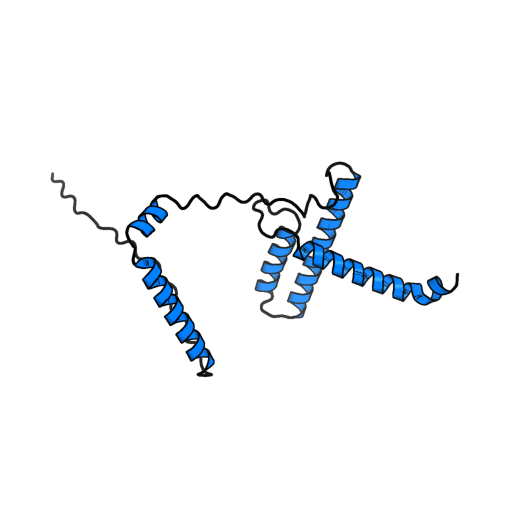 92.06 81 GLY A CA 1
ATOM 627 C C . GLY A 1 81 ? -15.441 1.890 -4.473 1.00 92.06 81 GLY A C 1
ATOM 628 O O . GLY A 1 81 ? -16.510 2.129 -5.036 1.00 92.06 81 GLY A O 1
ATOM 629 N N . ASP A 1 82 ? -14.313 1.696 -5.148 1.00 91.50 82 ASP A N 1
ATOM 630 C CA . ASP A 1 82 ? -14.222 1.737 -6.607 1.00 91.50 82 ASP A CA 1
ATOM 631 C C . ASP A 1 82 ? -14.847 0.503 -7.264 1.00 91.50 82 ASP A C 1
ATOM 633 O O . ASP A 1 82 ? -15.478 0.630 -8.317 1.00 91.50 82 ASP A O 1
ATOM 637 N N . TRP A 1 83 ? -14.790 -0.657 -6.606 1.00 92.81 83 TRP A N 1
ATOM 638 C CA . TRP A 1 83 ? -15.563 -1.834 -7.004 1.00 92.81 83 TRP A CA 1
ATOM 639 C C . TRP A 1 83 ? -17.075 -1.599 -6.899 1.00 92.81 83 TRP A C 1
ATOM 641 O O . TRP A 1 83 ? -17.797 -1.828 -7.866 1.00 92.81 83 TRP A O 1
ATOM 651 N N . VAL A 1 84 ? -17.563 -1.052 -5.777 1.00 94.25 84 VAL A N 1
ATOM 652 C CA . VAL A 1 84 ? -18.997 -0.733 -5.596 1.00 94.25 84 VAL A CA 1
ATOM 653 C C . VAL A 1 84 ? -19.489 0.285 -6.632 1.00 94.25 84 VAL A C 1
ATOM 655 O O . VAL A 1 84 ? -20.630 0.213 -7.082 1.00 94.25 84 VAL A O 1
ATOM 658 N N . LYS A 1 85 ? -18.630 1.221 -7.049 1.00 94.38 85 LYS A N 1
ATOM 659 C CA . LYS A 1 85 ? -18.926 2.202 -8.108 1.00 94.38 85 LYS A CA 1
ATOM 660 C C . LYS A 1 85 ? -18.801 1.635 -9.529 1.00 94.38 85 LYS A C 1
ATOM 662 O O . LYS A 1 85 ? -19.049 2.371 -10.480 1.00 94.38 85 LYS A O 1
ATOM 667 N N . GLY A 1 86 ? -18.393 0.374 -9.690 1.00 91.25 86 GLY A N 1
ATOM 668 C CA . GLY A 1 86 ? -18.206 -0.278 -10.988 1.00 91.25 86 GLY A CA 1
ATOM 669 C C . GLY A 1 86 ? -16.976 0.190 -11.773 1.00 91.25 86 GLY A C 1
ATOM 670 O O . GLY A 1 86 ? -16.868 -0.107 -12.958 1.00 91.25 86 GLY A O 1
ATOM 671 N N . LYS A 1 87 ? -16.045 0.920 -11.143 1.00 90.75 87 LYS A N 1
ATOM 672 C CA . LYS A 1 87 ? -14.786 1.350 -11.779 1.00 90.75 87 LYS A CA 1
ATOM 673 C C . LYS A 1 87 ? -13.751 0.228 -11.847 1.00 90.75 87 LYS A C 1
ATOM 675 O O . LYS A 1 87 ? -12.836 0.296 -12.660 1.00 90.75 87 LYS A O 1
ATOM 680 N N . GLN A 1 88 ? -13.885 -0.772 -10.978 1.00 88.12 88 GLN A N 1
ATOM 681 C CA . GLN A 1 88 ? -12.936 -1.866 -10.818 1.00 88.12 88 GLN A CA 1
ATOM 682 C C . GLN A 1 88 ? -13.671 -3.218 -10.839 1.00 88.12 88 GLN A C 1
ATOM 684 O O . GLN A 1 88 ? -14.751 -3.313 -10.254 1.00 88.12 88 GLN A O 1
ATOM 689 N N . PRO A 1 89 ? -13.124 -4.269 -11.482 1.00 90.56 89 PRO A N 1
ATOM 690 C CA . PRO A 1 89 ? -13.816 -5.554 -11.625 1.00 90.56 89 PRO A CA 1
ATOM 691 C C . PRO A 1 89 ? -13.917 -6.351 -10.315 1.00 90.56 89 PRO A C 1
ATOM 693 O O . PRO A 1 89 ? -14.909 -7.043 -10.093 1.00 90.56 89 PRO A O 1
ATOM 696 N N . SER A 1 90 ? -12.926 -6.248 -9.425 1.00 90.06 90 SER A N 1
ATOM 697 C CA . SER A 1 90 ? -12.939 -6.869 -8.094 1.00 90.06 90 SER A CA 1
ATOM 698 C C . SER A 1 90 ? -12.487 -5.865 -7.029 1.00 90.06 90 SER A C 1
ATOM 700 O O . SER A 1 90 ? -11.801 -4.908 -7.369 1.00 90.06 90 SER A O 1
ATOM 702 N N . PRO A 1 91 ? -12.798 -6.042 -5.735 1.00 87.00 91 PRO A N 1
ATOM 703 C CA . PRO A 1 91 ? -12.390 -5.082 -4.701 1.00 87.00 91 PRO A CA 1
ATOM 704 C C . PRO A 1 91 ? -10.877 -5.048 -4.430 1.00 87.00 91 PRO A C 1
ATOM 706 O O . PRO A 1 91 ? -10.382 -4.102 -3.822 1.00 87.00 91 PRO A O 1
ATOM 709 N N . TRP A 1 92 ? -10.131 -6.047 -4.908 1.00 88.31 92 TRP A N 1
ATOM 710 C CA . TRP A 1 92 ? -8.682 -6.165 -4.726 1.00 88.31 92 TRP A CA 1
ATOM 711 C C . TRP A 1 92 ? -7.854 -5.837 -5.965 1.00 88.31 92 TRP A C 1
ATOM 713 O O . TRP A 1 92 ? -6.635 -5.838 -5.865 1.00 88.31 92 TRP A O 1
ATOM 723 N N . SER A 1 93 ? -8.452 -5.537 -7.123 1.00 87.81 93 SER A N 1
ATOM 724 C CA . SER A 1 93 ? -7.664 -5.285 -8.345 1.00 87.81 93 SER A CA 1
ATOM 725 C C . SER A 1 93 ? -6.660 -4.125 -8.207 1.00 87.81 93 SER A C 1
ATOM 727 O O . SER A 1 93 ? -5.670 -4.103 -8.924 1.00 87.81 93 SER A O 1
ATOM 729 N N . ASN A 1 94 ? -6.875 -3.195 -7.270 1.00 86.50 94 ASN A N 1
ATOM 730 C CA . ASN A 1 94 ? -5.957 -2.085 -6.981 1.00 86.50 94 ASN A CA 1
ATOM 731 C C . ASN A 1 94 ? -4.655 -2.514 -6.274 1.00 86.50 94 ASN A C 1
ATOM 733 O O . ASN A 1 94 ? -3.663 -1.793 -6.308 1.00 86.50 94 ASN A O 1
ATOM 737 N N . TYR A 1 95 ? -4.656 -3.655 -5.581 1.00 87.12 95 TYR A N 1
ATOM 738 C CA . TYR A 1 95 ? -3.533 -4.074 -4.732 1.00 87.12 95 TYR A CA 1
ATOM 739 C C . TYR A 1 95 ? -3.164 -5.562 -4.838 1.00 87.12 95 TYR A C 1
ATOM 741 O O . TYR A 1 95 ? -2.174 -5.993 -4.257 1.00 87.12 95 TYR A O 1
ATOM 749 N N . PHE A 1 96 ? -3.925 -6.336 -5.607 1.00 88.31 96 PHE A N 1
ATOM 750 C CA . PHE A 1 96 ? -3.592 -7.664 -6.107 1.00 88.31 96 PHE A CA 1
ATOM 751 C C . PHE A 1 96 ? -3.678 -7.620 -7.630 1.00 88.31 96 PHE A C 1
ATOM 753 O O . PHE A 1 96 ? -4.747 -7.810 -8.216 1.00 88.31 96 PHE A O 1
ATOM 760 N N . PHE A 1 97 ? -2.544 -7.340 -8.257 1.00 86.00 97 PHE A N 1
ATOM 761 C CA . PHE A 1 97 ? -2.408 -7.215 -9.701 1.00 86.00 97 PHE A CA 1
ATOM 762 C C . PHE A 1 97 ? -1.151 -7.945 -10.176 1.00 86.00 97 PHE A C 1
ATOM 764 O O . PHE A 1 97 ? -0.296 -8.335 -9.380 1.00 86.00 97 PHE A O 1
ATOM 771 N N . THR A 1 98 ? -1.052 -8.160 -11.483 1.00 84.12 98 THR A N 1
ATOM 772 C CA . THR A 1 98 ? 0.188 -8.630 -12.100 1.00 84.12 98 THR A CA 1
ATOM 773 C C . THR A 1 98 ? 1.078 -7.414 -12.323 1.00 84.12 98 THR A C 1
ATOM 775 O O . THR A 1 98 ? 0.637 -6.498 -13.015 1.00 84.12 98 THR A O 1
ATOM 778 N N . PRO A 1 99 ? 2.261 -7.347 -11.696 1.00 79.94 99 PRO A N 1
ATOM 779 C CA . PRO A 1 99 ? 3.096 -6.166 -11.797 1.00 79.94 99 PRO A CA 1
ATOM 780 C C . PRO A 1 99 ? 3.600 -5.953 -13.219 1.00 79.94 99 PRO A C 1
ATOM 782 O O . PRO A 1 99 ? 4.005 -6.904 -13.889 1.00 79.94 99 PRO A O 1
ATOM 785 N N . ASP A 1 100 ? 3.598 -4.689 -13.642 1.00 76.06 100 ASP A N 1
ATOM 786 C CA . ASP A 1 100 ? 4.221 -4.276 -14.894 1.00 76.06 100 ASP A CA 1
ATOM 787 C C . ASP A 1 100 ? 5.723 -4.151 -14.622 1.00 76.06 100 ASP A C 1
ATOM 789 O O . ASP A 1 100 ? 6.235 -3.086 -14.271 1.00 76.06 100 ASP A O 1
ATOM 793 N N . LEU A 1 101 ? 6.407 -5.291 -14.683 1.00 73.06 101 LEU A N 1
ATOM 794 C CA . LEU A 1 101 ? 7.859 -5.344 -14.651 1.00 73.06 101 LEU A CA 1
ATOM 795 C C . LEU A 1 101 ? 8.347 -4.867 -16.019 1.00 73.06 101 LEU A C 1
ATOM 797 O O . LEU A 1 101 ? 7.904 -5.391 -17.045 1.00 73.06 101 LEU A O 1
ATOM 801 N N . GLU A 1 102 ? 9.256 -3.891 -16.051 1.00 67.19 102 GLU A N 1
ATOM 802 C CA . GLU A 1 102 ? 10.101 -3.781 -17.238 1.00 67.19 102 GLU A CA 1
ATOM 803 C C . GLU A 1 102 ? 10.793 -5.140 -17.389 1.00 67.19 102 GLU A C 1
ATOM 805 O O . GLU A 1 102 ? 11.260 -5.679 -16.377 1.00 67.19 102 GLU A O 1
ATOM 810 N N . PRO A 1 103 ? 10.769 -5.760 -18.585 1.00 60.19 103 PRO A N 1
ATOM 811 C CA . PRO A 1 103 ? 11.535 -6.977 -18.789 1.00 60.19 103 PRO A CA 1
ATOM 812 C C . PRO A 1 103 ? 12.950 -6.669 -18.312 1.00 60.19 103 PRO A C 1
ATOM 814 O O . PRO A 1 103 ? 13.479 -5.623 -18.692 1.00 60.19 103 PRO A O 1
ATOM 817 N N . GLU A 1 104 ? 13.505 -7.520 -17.435 1.00 57.09 104 GLU A N 1
ATOM 818 C CA . GLU A 1 104 ? 14.937 -7.485 -17.135 1.00 57.09 104 GLU A CA 1
ATOM 819 C C . GLU A 1 104 ? 15.615 -7.316 -18.481 1.00 57.09 104 GLU A C 1
ATOM 821 O O . GLU A 1 104 ? 15.433 -8.168 -19.354 1.00 57.09 104 GLU A O 1
ATOM 826 N N . GLU A 1 105 ? 16.231 -6.149 -18.672 1.00 56.75 105 GLU A N 1
ATOM 827 C CA . GLU A 1 105 ? 16.880 -5.747 -19.907 1.00 56.75 105 GLU A CA 1
ATOM 828 C C . GLU A 1 105 ? 17.632 -6.978 -20.401 1.00 56.75 105 GLU A C 1
ATOM 830 O O . GLU A 1 105 ? 18.492 -7.475 -19.666 1.00 56.75 105 GLU A O 1
ATOM 835 N N . GLU A 1 106 ? 17.187 -7.569 -21.528 1.00 54.66 106 GLU A N 1
ATOM 836 C CA . GLU A 1 106 ? 17.783 -8.792 -22.074 1.00 54.66 106 GLU A CA 1
ATOM 837 C C . GLU A 1 106 ? 19.280 -8.578 -22.004 1.00 54.66 106 GLU A C 1
ATOM 839 O O . GLU A 1 106 ? 19.754 -7.629 -22.630 1.00 54.66 106 GLU A O 1
ATOM 844 N N . LEU A 1 107 ? 19.949 -9.372 -21.153 1.00 56.97 107 LEU A N 1
ATOM 845 C CA . LEU A 1 107 ? 21.321 -9.161 -20.706 1.00 56.97 107 LEU A CA 1
ATOM 846 C C . LEU A 1 107 ? 22.104 -8.525 -21.849 1.00 56.97 107 LEU A C 1
ATOM 848 O O . LEU A 1 107 ? 22.309 -9.207 -22.858 1.00 56.97 107 LEU A O 1
ATOM 852 N N . ALA A 1 108 ? 22.401 -7.219 -21.739 1.00 61.22 108 ALA A N 1
ATOM 853 C CA . ALA A 1 108 ? 22.844 -6.435 -22.891 1.00 61.22 108 ALA A CA 1
ATOM 854 C C . ALA A 1 108 ? 23.926 -7.231 -23.632 1.00 61.22 108 ALA A C 1
ATOM 856 O O . ALA A 1 108 ? 24.757 -7.854 -22.963 1.00 61.22 108 ALA A O 1
ATOM 857 N N . PRO A 1 109 ? 23.918 -7.303 -24.975 1.00 61.72 109 PRO A N 1
ATOM 858 C CA . PRO A 1 109 ? 24.778 -8.234 -25.708 1.00 61.72 109 PRO A CA 1
ATOM 859 C C . PRO A 1 109 ? 26.257 -8.108 -25.305 1.00 61.72 109 PRO A C 1
ATOM 861 O O . PRO A 1 109 ? 26.961 -9.110 -25.243 1.00 61.72 109 PRO A O 1
ATOM 864 N N . GLU A 1 110 ? 26.685 -6.911 -24.891 1.00 64.62 110 GLU A N 1
ATOM 865 C CA . GLU A 1 110 ? 27.998 -6.631 -24.294 1.00 64.62 110 GLU A CA 1
ATOM 866 C C . GLU A 1 110 ? 28.301 -7.427 -23.009 1.00 64.62 110 GLU A C 1
ATOM 868 O O . GLU A 1 110 ? 29.416 -7.899 -22.805 1.00 64.62 110 GLU A O 1
ATOM 873 N N . VAL A 1 111 ? 27.313 -7.616 -22.135 1.00 69.25 111 VAL A N 1
ATOM 874 C CA . VAL A 1 111 ? 27.434 -8.369 -20.885 1.00 69.25 111 VAL A CA 1
ATOM 875 C C . VAL A 1 111 ? 27.504 -9.862 -21.199 1.00 69.25 111 VAL A C 1
ATOM 877 O O . VAL A 1 111 ? 28.313 -10.583 -20.614 1.00 69.25 111 VAL A O 1
ATOM 880 N N . GLN A 1 112 ? 26.710 -10.334 -22.164 1.00 69.06 112 GLN A N 1
ATOM 881 C CA . GLN A 1 112 ? 26.773 -11.714 -22.644 1.00 69.06 112 GLN A CA 1
ATOM 882 C C . GLN A 1 112 ? 28.141 -12.031 -23.279 1.00 69.06 112 GLN A C 1
ATOM 884 O O . GLN A 1 112 ? 28.704 -13.093 -23.006 1.00 69.06 112 GLN A O 1
ATOM 889 N N . GLU A 1 113 ? 28.687 -11.117 -24.085 1.00 71.75 113 GLU A N 1
ATOM 890 C CA . GLU A 1 113 ? 30.033 -11.210 -24.669 1.00 71.75 113 GLU A CA 1
ATOM 891 C C . GLU A 1 113 ? 31.117 -11.182 -23.584 1.00 71.75 113 GLU A C 1
ATOM 893 O O . GLU A 1 113 ? 31.993 -12.044 -23.567 1.00 71.75 113 GLU A O 1
ATOM 898 N N . PHE A 1 114 ? 30.998 -10.300 -22.588 1.00 77.50 114 PHE A N 1
ATOM 899 C CA . PHE A 1 114 ? 31.932 -10.231 -21.463 1.00 77.50 114 PHE A CA 1
ATOM 900 C C . PHE A 1 114 ? 32.025 -11.550 -20.678 1.00 77.50 114 PHE A C 1
ATOM 902 O O . PHE A 1 114 ? 33.120 -11.972 -20.293 1.00 77.50 114 PHE A O 1
ATOM 909 N N . TYR A 1 115 ? 30.895 -12.234 -20.459 1.00 72.62 115 TYR A N 1
ATOM 910 C CA . TYR A 1 115 ? 30.880 -13.550 -19.811 1.00 72.62 115 TYR A CA 1
ATOM 911 C C . TYR A 1 115 ? 31.438 -14.671 -20.701 1.00 72.62 115 TYR A C 1
ATOM 913 O O . TYR A 1 115 ? 31.972 -15.646 -20.167 1.00 72.62 115 TYR A O 1
ATOM 921 N N . GLN A 1 116 ? 31.330 -14.555 -22.028 1.00 77.00 116 GLN A N 1
ATOM 922 C CA . GLN A 1 116 ? 31.938 -15.505 -22.967 1.00 77.00 116 GLN A CA 1
ATOM 923 C C . GLN A 1 116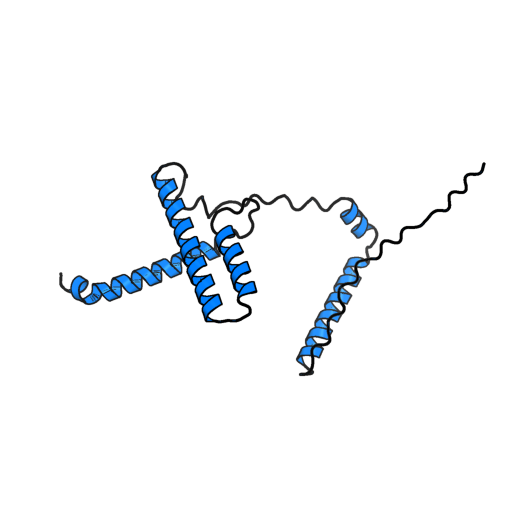 ? 33.458 -15.331 -23.048 1.00 77.00 116 GLN A C 1
ATOM 925 O O . GLN A 1 116 ? 34.185 -16.325 -23.032 1.00 77.00 116 GLN A O 1
ATOM 930 N N . ASP A 1 117 ? 33.935 -14.088 -23.041 1.00 82.81 117 ASP A N 1
ATOM 931 C CA . ASP A 1 117 ? 35.360 -13.751 -23.107 1.00 82.81 117 ASP A CA 1
ATOM 932 C C . ASP A 1 117 ? 36.110 -14.046 -21.800 1.00 82.81 117 ASP A C 1
ATOM 934 O O . ASP A 1 117 ? 37.330 -14.224 -21.799 1.00 82.81 117 ASP A O 1
ATOM 938 N N . ASN A 1 118 ? 35.395 -14.158 -20.675 1.00 77.25 118 ASN A N 1
ATOM 939 C CA . ASN A 1 118 ? 35.972 -14.426 -19.358 1.00 77.25 118 ASN A CA 1
ATOM 940 C C . ASN A 1 118 ? 35.420 -15.730 -18.743 1.00 77.25 118 ASN A C 1
ATOM 942 O O . ASN A 1 118 ? 34.723 -15.697 -17.724 1.00 77.25 118 ASN A O 1
ATOM 946 N N . PRO A 1 119 ? 35.774 -16.916 -19.278 1.00 74.81 119 PRO A N 1
ATOM 947 C CA . PRO A 1 119 ? 35.248 -18.201 -18.800 1.00 74.81 119 PRO A CA 1
ATOM 948 C C . PRO A 1 119 ? 35.640 -18.524 -17.346 1.00 74.81 119 PRO A C 1
ATOM 950 O O . PRO A 1 119 ? 34.966 -19.304 -16.669 1.00 74.81 119 PRO A O 1
ATOM 953 N N . ASN A 1 120 ? 36.715 -17.910 -16.841 1.00 81.69 120 ASN A N 1
ATOM 954 C CA . ASN A 1 120 ? 37.178 -18.081 -15.462 1.00 81.69 120 ASN A CA 1
ATOM 955 C C . ASN A 1 120 ? 36.431 -17.199 -14.453 1.00 81.69 120 ASN A C 1
ATOM 957 O O . ASN A 1 120 ? 36.472 -17.494 -13.261 1.00 81.69 120 ASN A O 1
ATOM 961 N N . LEU A 1 121 ? 35.674 -16.194 -14.904 1.00 80.50 121 LEU A N 1
ATOM 962 C CA . LEU A 1 121 ? 35.020 -15.217 -14.030 1.00 80.50 121 LEU A CA 1
ATOM 963 C C . LEU A 1 121 ? 34.077 -15.880 -13.017 1.00 80.50 121 LEU A C 1
ATOM 965 O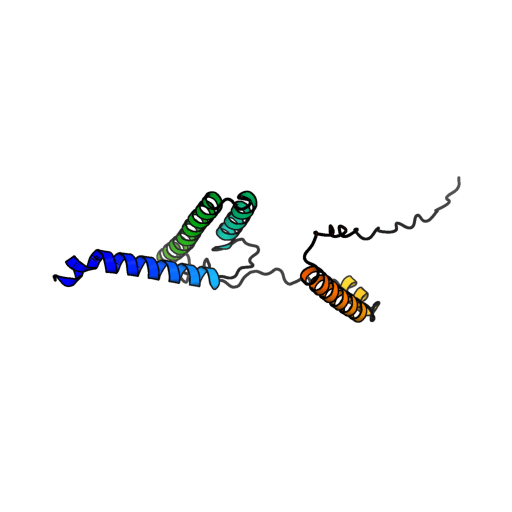 O . LEU A 1 121 ? 34.042 -15.514 -11.846 1.00 80.50 121 LEU A O 1
ATOM 969 N N . ARG A 1 122 ? 33.354 -16.930 -13.433 1.00 75.75 122 ARG A N 1
ATOM 970 C CA . ARG A 1 122 ? 32.515 -17.718 -12.513 1.00 75.75 122 ARG A CA 1
ATOM 971 C C . ARG A 1 122 ? 33.320 -18.414 -11.419 1.00 75.75 122 ARG A C 1
ATOM 973 O O . ARG A 1 122 ? 32.809 -18.599 -10.316 1.00 75.75 122 ARG A O 1
ATOM 980 N N . ARG A 1 123 ? 34.535 -18.866 -11.731 1.00 82.19 123 ARG A N 1
ATOM 981 C CA . ARG A 1 123 ? 35.421 -19.516 -10.763 1.00 82.19 123 ARG A CA 1
ATOM 982 C C . ARG A 1 123 ? 35.944 -18.491 -9.764 1.00 82.19 123 ARG A C 1
ATOM 984 O O . ARG A 1 123 ? 35.890 -18.752 -8.566 1.00 82.19 123 ARG A O 1
ATOM 991 N N . ASP A 1 124 ? 36.356 -17.332 -10.262 1.00 84.56 124 ASP A N 1
ATOM 992 C CA . ASP A 1 124 ? 36.902 -16.245 -9.453 1.00 84.56 124 ASP A CA 1
ATOM 993 C C . ASP A 1 124 ? 35.836 -15.666 -8.517 1.00 84.56 124 ASP A C 1
ATOM 995 O O . ASP A 1 124 ? 36.096 -15.482 -7.332 1.00 84.56 124 ASP A O 1
ATOM 999 N N . MET A 1 125 ? 34.599 -15.502 -9.000 1.00 82.50 125 MET A N 1
ATOM 1000 C CA . MET A 1 125 ? 33.451 -15.101 -8.177 1.00 82.50 125 MET A CA 1
ATOM 1001 C C . MET A 1 125 ? 33.176 -16.091 -7.044 1.00 82.50 125 MET A C 1
ATOM 1003 O O . MET A 1 125 ? 33.028 -15.683 -5.895 1.00 82.50 125 MET A O 1
ATOM 1007 N N . LYS A 1 126 ? 33.171 -17.398 -7.337 1.00 84.69 126 LYS A N 1
ATOM 1008 C CA . LYS A 1 126 ? 33.004 -18.432 -6.301 1.00 84.69 126 LYS A CA 1
ATOM 1009 C C . LYS A 1 126 ? 34.139 -18.420 -5.283 1.00 84.69 126 LYS A C 1
ATOM 1011 O O . LYS A 1 126 ? 33.911 -18.668 -4.103 1.00 84.69 126 LYS A O 1
ATOM 1016 N N . GLN A 1 127 ? 35.364 -18.159 -5.731 1.00 89.69 127 GLN A N 1
ATOM 1017 C CA . GLN A 1 127 ? 36.505 -18.035 -4.834 1.00 89.69 127 GLN A CA 1
ATOM 1018 C C . GLN A 1 127 ? 36.368 -16.799 -3.938 1.00 89.69 127 GLN A C 1
ATOM 1020 O O . GLN A 1 127 ? 36.629 -16.890 -2.740 1.00 89.69 127 GLN A O 1
ATOM 1025 N N . LEU A 1 128 ? 35.924 -15.668 -4.491 1.00 89.06 128 LEU A N 1
ATOM 1026 C CA . LEU A 1 128 ? 35.645 -14.449 -3.734 1.00 89.06 128 LEU A CA 1
ATOM 1027 C C . LEU A 1 128 ? 34.571 -14.678 -2.670 1.00 89.06 128 LEU A C 1
ATOM 1029 O O . LEU A 1 128 ? 34.755 -14.281 -1.523 1.00 89.06 128 LEU A O 1
ATOM 1033 N N . GLU A 1 129 ? 33.486 -15.356 -3.035 1.00 87.19 129 GLU A N 1
ATOM 1034 C CA . GLU A 1 129 ? 32.389 -15.693 -2.127 1.00 87.19 129 GLU A CA 1
ATOM 1035 C C . GLU A 1 129 ? 32.873 -16.585 -0.976 1.00 87.19 129 GLU A C 1
ATOM 1037 O O . GLU A 1 129 ? 32.612 -16.291 0.190 1.00 87.19 129 GLU A O 1
ATOM 1042 N N . ALA A 1 130 ? 33.678 -17.607 -1.281 1.00 90.25 130 ALA A N 1
ATOM 1043 C CA . ALA A 1 130 ? 34.271 -18.472 -0.266 1.00 90.25 130 ALA A CA 1
ATOM 1044 C C . ALA A 1 130 ? 35.211 -17.707 0.685 1.00 90.25 130 ALA A C 1
ATOM 1046 O O . ALA A 1 130 ? 35.193 -17.944 1.894 1.00 90.25 130 ALA A O 1
ATOM 1047 N N . MET A 1 131 ? 36.017 -16.774 0.165 1.00 85.31 131 MET A N 1
ATOM 1048 C CA . MET A 1 131 ? 36.873 -15.918 0.997 1.00 85.31 131 MET A CA 1
ATOM 1049 C C . MET A 1 131 ? 36.046 -14.956 1.857 1.00 85.31 131 MET A C 1
ATOM 1051 O O . MET A 1 131 ? 36.361 -14.757 3.029 1.00 85.31 131 MET A O 1
ATOM 1055 N N . HIS A 1 132 ? 34.970 -14.391 1.310 1.00 87.88 132 HIS A N 1
ATOM 1056 C CA . HIS A 1 132 ? 34.067 -13.514 2.050 1.00 87.88 132 HIS A CA 1
ATOM 1057 C C . HIS A 1 132 ? 33.388 -14.254 3.210 1.00 87.88 132 HIS A C 1
ATOM 1059 O O . HIS A 1 132 ? 33.373 -13.764 4.338 1.00 87.88 132 HIS A O 1
ATOM 1065 N N . GLU A 1 133 ? 32.908 -15.475 2.970 1.00 86.69 133 GLU A N 1
ATOM 1066 C CA . GLU A 1 133 ? 32.289 -16.305 4.005 1.00 86.69 133 GLU A CA 1
ATOM 1067 C C . GLU A 1 133 ? 33.287 -16.677 5.119 1.00 86.69 133 GLU A C 1
ATOM 1069 O O . GLU A 1 133 ? 32.932 -16.700 6.300 1.00 86.69 133 GLU A O 1
ATOM 1074 N N . GLN A 1 134 ? 34.554 -16.926 4.767 1.00 84.56 134 GLN A N 1
ATOM 1075 C CA . GLN A 1 134 ? 35.622 -17.152 5.745 1.00 84.56 134 GLN A CA 1
ATOM 1076 C C . GLN A 1 134 ? 35.896 -15.910 6.600 1.00 84.56 134 GLN A C 1
ATOM 1078 O O . GLN A 1 134 ? 36.049 -16.037 7.815 1.00 84.56 134 GLN A O 1
ATOM 1083 N N . LEU A 1 135 ? 35.922 -14.716 6.001 1.00 85.75 135 LEU A N 1
ATOM 1084 C CA . LEU A 1 135 ? 36.110 -13.465 6.740 1.00 85.75 135 LEU A CA 1
ATOM 1085 C C . LEU A 1 135 ? 34.970 -13.208 7.728 1.00 85.75 135 LEU A C 1
ATOM 1087 O O . LEU A 1 135 ? 35.244 -12.871 8.877 1.00 85.75 135 LEU A O 1
ATOM 1091 N N . LEU A 1 136 ? 33.716 -13.437 7.325 1.00 80.88 136 LEU A N 1
ATOM 1092 C CA . LEU A 1 136 ? 32.566 -13.312 8.226 1.00 80.88 136 LEU A CA 1
ATOM 1093 C C . LEU A 1 136 ? 32.659 -14.294 9.400 1.00 80.88 136 LEU A C 1
ATOM 1095 O O . LEU A 1 136 ? 32.435 -13.910 10.546 1.00 80.88 136 LEU A O 1
ATOM 1099 N N . LYS A 1 137 ? 33.040 -15.553 9.146 1.00 79.50 137 LYS A N 1
ATOM 1100 C CA . LYS A 1 137 ? 33.237 -16.550 10.212 1.00 79.50 137 LYS A CA 1
ATOM 1101 C C . LYS A 1 137 ? 34.351 -16.148 11.179 1.00 79.50 137 LYS A C 1
ATOM 1103 O O . LYS A 1 137 ? 34.180 -16.301 12.386 1.00 79.50 137 LYS A O 1
ATOM 1108 N N . ASN A 1 138 ? 35.453 -15.606 10.666 1.00 77.31 138 ASN A N 1
ATOM 1109 C CA . ASN A 1 138 ? 36.573 -15.153 11.490 1.00 77.31 138 ASN A CA 1
ATOM 1110 C C . ASN A 1 138 ? 36.214 -13.899 12.311 1.00 77.31 138 ASN A C 1
ATOM 1112 O O . ASN A 1 138 ? 36.559 -13.844 13.486 1.00 77.31 138 ASN A O 1
ATOM 1116 N N . GLN A 1 139 ? 35.455 -12.948 11.748 1.00 66.81 139 GLN A N 1
ATOM 1117 C CA . GLN A 1 139 ? 34.938 -11.775 12.475 1.00 66.81 139 GLN A CA 1
ATOM 1118 C C . GLN A 1 139 ? 33.952 -12.135 13.595 1.00 66.81 139 GLN A C 1
ATOM 1120 O O . GLN A 1 139 ? 33.881 -11.436 14.598 1.00 66.81 139 GLN A O 1
ATOM 1125 N N . VAL A 1 140 ? 33.169 -13.206 13.440 1.00 62.44 140 VAL A N 1
ATOM 1126 C CA . VAL A 1 140 ? 32.235 -13.666 14.486 1.00 62.44 140 VAL A CA 1
ATOM 1127 C C . VAL A 1 140 ? 32.966 -14.419 15.606 1.00 62.44 140 VAL A C 1
ATOM 1129 O O . VAL A 1 140 ? 32.502 -14.420 16.746 1.00 62.44 140 VAL A O 1
ATOM 1132 N N . ALA A 1 141 ? 34.097 -15.061 15.299 1.00 60.16 141 ALA A N 1
ATOM 1133 C CA . ALA A 1 141 ? 34.893 -15.815 16.267 1.00 60.16 141 ALA A CA 1
ATOM 1134 C C . ALA A 1 141 ? 35.810 -14.926 17.128 1.00 60.16 141 ALA A C 1
ATOM 1136 O O . ALA A 1 141 ? 36.055 -15.257 18.288 1.00 60.16 141 ALA A O 1
ATOM 1137 N N . ASP A 1 142 ? 36.292 -13.810 16.581 1.00 56.00 142 ASP A N 1
ATOM 1138 C CA . ASP A 1 142 ? 37.141 -12.841 17.274 1.00 56.00 142 ASP A CA 1
ATOM 1139 C C . ASP A 1 142 ? 36.281 -11.635 17.682 1.00 56.00 142 ASP A C 1
ATOM 1141 O O . ASP A 1 142 ? 35.995 -10.753 16.881 1.00 56.00 142 ASP A O 1
ATOM 1145 N N . GLY A 1 143 ? 35.746 -11.645 18.904 1.00 57.84 143 GLY A N 1
ATOM 1146 C CA . GLY A 1 143 ? 34.759 -10.668 19.383 1.00 57.84 143 GLY A CA 1
ATOM 1147 C C . GLY A 1 143 ? 35.293 -9.242 19.587 1.00 57.84 143 GLY A C 1
ATOM 1148 O O . GLY A 1 143 ? 35.226 -8.734 20.707 1.00 57.84 143 GLY A O 1
ATOM 1149 N N . GLY A 1 144 ? 35.787 -8.571 18.543 1.00 49.78 144 GLY A N 1
ATOM 1150 C CA . GLY A 1 144 ? 36.353 -7.228 18.648 1.00 49.78 144 GLY A CA 1
ATOM 1151 C C . GLY A 1 144 ? 36.519 -6.487 17.319 1.00 49.78 144 GLY A C 1
ATOM 1152 O O . GLY A 1 144 ? 37.175 -6.962 16.406 1.00 49.78 144 GLY A O 1
ATOM 1153 N N . GLU A 1 145 ? 35.968 -5.270 17.306 1.00 44.91 145 GLU A N 1
ATOM 1154 C CA . GLU A 1 145 ? 36.270 -4.124 16.436 1.00 44.91 145 GLU A CA 1
ATOM 1155 C C . GLU A 1 145 ? 35.973 -4.243 14.926 1.00 44.91 145 GLU A C 1
ATOM 1157 O O . GLU A 1 145 ? 36.598 -4.975 14.162 1.00 44.91 145 GLU A O 1
ATOM 1162 N N . ALA A 1 146 ? 35.012 -3.432 14.473 1.00 46.97 146 ALA A N 1
ATOM 1163 C CA . ALA A 1 146 ? 34.680 -3.253 13.068 1.00 46.97 146 ALA A CA 1
ATOM 1164 C C . ALA A 1 146 ? 35.890 -2.708 12.292 1.00 46.97 146 ALA A C 1
ATOM 1166 O O . ALA A 1 146 ? 36.161 -1.509 12.308 1.00 46.97 146 ALA A O 1
ATOM 1167 N N . ALA A 1 147 ? 36.596 -3.586 11.578 1.00 50.44 147 ALA A N 1
ATOM 1168 C CA . ALA A 1 147 ? 37.454 -3.164 10.484 1.00 50.44 147 ALA A CA 1
ATOM 1169 C C . ALA A 1 147 ? 36.561 -2.538 9.404 1.00 50.44 147 ALA A C 1
ATOM 1171 O O . ALA A 1 147 ? 35.717 -3.209 8.806 1.00 50.44 147 ALA A O 1
ATOM 1172 N N . GLU A 1 148 ? 36.719 -1.230 9.220 1.00 45.38 148 GLU A N 1
ATOM 1173 C CA . GLU A 1 148 ? 36.084 -0.434 8.177 1.00 45.38 148 GLU A CA 1
ATOM 1174 C C . GLU A 1 148 ? 36.245 -1.150 6.824 1.00 45.38 148 GLU A C 1
ATOM 1176 O O . GLU A 1 148 ? 37.368 -1.431 6.392 1.00 45.38 148 GLU A O 1
ATOM 1181 N N . LEU A 1 149 ? 35.129 -1.511 6.174 1.00 46.22 149 LEU A N 1
ATOM 1182 C CA . LEU A 1 149 ? 35.179 -2.065 4.821 1.00 46.22 149 LEU A CA 1
ATOM 1183 C C . LEU A 1 149 ? 35.864 -1.037 3.908 1.00 46.22 149 LEU A C 1
ATOM 1185 O O . LEU A 1 149 ? 35.431 0.120 3.893 1.00 46.22 149 LEU A O 1
ATOM 1189 N N . PRO A 1 150 ? 36.860 -1.426 3.090 1.00 46.56 150 PRO A N 1
ATOM 1190 C CA . PRO A 1 150 ? 37.317 -0.552 2.028 1.00 46.56 150 PRO A CA 1
ATOM 1191 C C . PRO A 1 150 ? 36.128 -0.292 1.102 1.00 46.56 150 PRO A C 1
ATOM 1193 O O . PRO A 1 150 ? 35.528 -1.227 0.568 1.00 46.56 150 PRO A O 1
ATOM 1196 N N . SER A 1 151 ? 35.777 0.984 0.944 1.00 38.81 151 SER A N 1
ATOM 1197 C CA . SER A 1 151 ? 34.788 1.438 -0.031 1.00 38.81 151 SER A CA 1
ATOM 1198 C C . SER A 1 151 ? 35.100 0.823 -1.404 1.00 38.81 151 SER A C 1
ATOM 1200 O O . SER A 1 151 ? 36.277 0.807 -1.786 1.00 38.81 151 SER A O 1
ATOM 1202 N N . PRO A 1 152 ? 34.104 0.308 -2.149 1.00 41.09 152 PRO A N 1
ATOM 1203 C CA . PRO A 1 152 ? 34.338 -0.236 -3.478 1.00 41.09 152 PRO A CA 1
ATOM 1204 C C . PRO A 1 152 ? 34.940 0.856 -4.367 1.00 41.09 152 PRO A C 1
ATOM 1206 O O . PRO A 1 152 ? 34.269 1.812 -4.756 1.00 41.09 152 PRO A O 1
ATOM 1209 N N . GLN A 1 153 ? 36.233 0.730 -4.670 1.00 39.56 153 GLN A N 1
ATOM 1210 C CA . GLN A 1 153 ? 36.883 1.564 -5.670 1.00 39.56 153 GLN A CA 1
ATOM 1211 C C . GLN A 1 153 ? 36.199 1.285 -7.009 1.00 39.56 153 GLN A C 1
ATOM 1213 O O . GLN A 1 153 ? 36.257 0.170 -7.526 1.00 39.56 153 GLN A O 1
ATOM 1218 N N . GLN A 1 154 ? 35.528 2.306 -7.548 1.00 34.53 154 GLN A N 1
ATOM 1219 C CA . GLN A 1 154 ? 35.029 2.292 -8.919 1.00 34.53 154 GLN A CA 1
ATOM 1220 C C . GLN A 1 154 ? 36.172 1.897 -9.870 1.00 34.53 154 GLN A C 1
ATOM 1222 O O . GLN A 1 154 ? 37.293 2.392 -9.699 1.00 34.53 154 GLN A O 1
ATOM 1227 N N . PRO A 1 155 ? 35.914 1.053 -10.885 1.00 35.03 155 PRO A N 1
ATOM 1228 C CA . PRO A 1 155 ? 36.915 0.730 -11.889 1.00 35.03 155 PRO A CA 1
ATOM 1229 C C . PRO A 1 155 ? 37.377 2.023 -12.566 1.00 35.03 155 PRO A C 1
ATOM 1231 O O . PRO A 1 155 ? 36.575 2.743 -13.161 1.00 35.03 155 PRO A O 1
ATOM 1234 N N . GLN A 1 156 ? 38.668 2.343 -12.461 1.00 33.84 156 GLN A N 1
ATOM 1235 C CA . GLN A 1 156 ? 39.243 3.446 -13.217 1.00 33.84 156 GLN A CA 1
ATOM 1236 C C . GLN A 1 156 ? 39.234 3.082 -14.701 1.00 33.84 156 GLN A C 1
ATOM 1238 O O . GLN A 1 156 ? 40.010 2.243 -15.157 1.00 33.84 156 GLN A O 1
ATOM 1243 N N . THR A 1 157 ? 38.360 3.735 -15.461 1.00 33.69 157 THR A N 1
ATOM 1244 C CA . THR A 1 157 ? 38.381 3.737 -16.921 1.00 33.69 157 THR A CA 1
ATOM 1245 C C . THR A 1 157 ? 39.730 4.289 -17.387 1.00 33.69 157 THR A C 1
ATOM 1247 O O . THR A 1 157 ? 39.952 5.500 -17.373 1.00 33.69 157 THR A O 1
ATOM 1250 N N . GLN A 1 158 ? 40.660 3.417 -17.791 1.00 33.41 158 GLN A N 1
ATOM 1251 C CA . GLN A 1 158 ? 41.881 3.848 -18.470 1.00 33.41 158 GLN A CA 1
ATOM 1252 C C . GLN A 1 158 ? 41.518 4.423 -19.842 1.00 33.41 158 GLN A C 1
ATOM 1254 O O . GLN A 1 158 ? 41.368 3.708 -20.833 1.00 33.41 158 GLN A O 1
ATOM 1259 N N . ARG A 1 159 ? 41.396 5.749 -19.905 1.00 33.19 159 ARG A N 1
ATOM 1260 C CA . ARG A 1 159 ? 41.376 6.503 -21.155 1.00 33.19 159 ARG A CA 1
ATOM 1261 C C . ARG A 1 159 ? 42.790 6.480 -21.742 1.00 33.19 159 ARG A C 1
ATOM 1263 O O . ARG A 1 159 ? 43.657 7.233 -21.316 1.00 33.19 159 ARG A O 1
ATOM 1270 N N . LYS A 1 160 ? 43.024 5.590 -22.707 1.00 34.28 160 LYS A N 1
ATOM 1271 C CA . LYS A 1 160 ? 44.215 5.597 -23.568 1.00 34.28 160 LYS A CA 1
ATOM 1272 C C . LYS A 1 160 ? 44.198 6.887 -24.400 1.00 34.28 160 LYS A C 1
ATOM 1274 O O . LYS A 1 160 ? 43.481 6.973 -25.394 1.00 34.28 160 LYS A O 1
ATOM 1279 N N . GLU A 1 161 ? 44.959 7.897 -23.989 1.00 36.19 161 GLU A N 1
ATOM 1280 C CA . GLU A 1 161 ? 45.280 9.031 -24.857 1.00 36.19 161 GLU A CA 1
ATOM 1281 C C . GLU A 1 161 ? 46.180 8.525 -25.988 1.00 36.19 161 GLU A C 1
ATOM 1283 O O . GLU A 1 161 ? 47.345 8.179 -25.792 1.00 36.19 161 GLU A O 1
ATOM 1288 N N . THR A 1 162 ? 45.604 8.410 -27.182 1.00 35.06 162 THR A N 1
ATOM 1289 C CA . THR A 1 162 ? 46.371 8.176 -28.402 1.00 35.06 162 THR A CA 1
ATOM 1290 C C . THR A 1 162 ? 46.881 9.532 -28.871 1.00 35.06 162 THR A C 1
ATOM 1292 O O . THR A 1 162 ? 46.090 10.412 -29.198 1.00 35.06 162 THR A O 1
ATOM 1295 N N . ASN A 1 163 ? 48.204 9.700 -28.861 1.00 40.56 163 ASN A N 1
ATOM 1296 C CA . ASN A 1 163 ? 48.891 10.795 -29.538 1.00 40.56 163 ASN A CA 1
ATOM 1297 C C . ASN A 1 163 ? 48.512 10.781 -31.024 1.00 40.56 163 ASN A C 1
ATOM 1299 O O . ASN A 1 163 ? 48.945 9.883 -31.747 1.00 40.56 163 ASN A O 1
ATOM 1303 N N . GLU A 1 164 ? 47.769 11.786 -31.485 1.00 39.34 164 GLU A N 1
ATOM 1304 C CA . GLU A 1 164 ? 47.681 12.097 -32.908 1.00 39.34 164 GLU A CA 1
ATOM 1305 C C . GLU A 1 164 ? 48.454 13.386 -33.186 1.00 39.34 164 GLU A C 1
ATOM 1307 O O . GLU A 1 164 ? 48.100 14.493 -32.786 1.00 39.34 164 GLU A O 1
ATOM 1312 N N . ASN A 1 165 ? 49.592 13.174 -33.829 1.00 41.53 165 ASN A N 1
ATOM 1313 C CA . ASN A 1 165 ? 50.521 14.166 -34.316 1.00 41.53 165 ASN A CA 1
ATOM 1314 C C . ASN A 1 165 ? 49.975 14.648 -35.671 1.00 41.53 165 ASN A C 1
ATOM 1316 O O . ASN A 1 165 ? 50.059 13.913 -36.653 1.00 41.53 165 ASN A O 1
ATOM 1320 N N . VAL A 1 166 ? 49.396 15.849 -35.738 1.00 37.75 166 VAL A N 1
ATOM 1321 C CA . VAL A 1 166 ? 49.038 16.488 -37.014 1.00 37.75 166 VAL A CA 1
ATOM 1322 C C . VAL A 1 166 ? 49.806 17.792 -37.119 1.00 37.75 166 VAL A C 1
ATOM 1324 O O . VAL A 1 166 ? 49.527 18.767 -36.425 1.00 37.75 166 VAL A O 1
ATOM 1327 N N . GLY A 1 167 ? 50.818 17.772 -37.984 1.00 39.56 167 GLY A N 1
ATOM 1328 C CA . GLY A 1 167 ? 51.593 18.946 -38.333 1.00 39.56 167 GLY A CA 1
ATOM 1329 C C . GLY A 1 167 ? 50.771 19.968 -39.114 1.00 39.56 167 GLY A C 1
ATOM 1330 O O . GLY A 1 167 ? 49.988 19.607 -39.995 1.00 39.56 167 GLY A O 1
ATOM 1331 N N . LYS A 1 168 ? 51.027 21.245 -38.835 1.00 33.28 168 LYS A N 1
ATOM 1332 C CA . LYS A 1 168 ? 51.399 22.260 -39.829 1.00 33.28 168 LYS A CA 1
ATOM 1333 C C . LYS A 1 168 ? 51.899 23.519 -39.140 1.00 33.28 168 LYS A C 1
ATOM 1335 O O . LYS A 1 168 ? 51.245 23.944 -38.167 1.00 33.28 168 LYS A O 1
#

Secondary structure (DSSP, 8-state):
-HHHHHHHHHHHHHHHHHHHHHHHHHHHHS-S--TT--TTHHHHHHHHHHHHHTTT-HHHHHHHHHHHHHHHHHHHHHHHHHHHTTSSSSTTTTTS----PPP-----HHHHHHHHH-TTHHHHHHHHHHHHHHHHHHHHHS-----PPPP-----------------

Foldseek 3Di:
DVPCVVCVVVVVVVVVVVVLVVLVVLVVPFDADAPVCFQLNVLVVQLVVQVVVCVPPPVSNVVSVVSSSVVNVVSLVVLLVCVVVVVDVHSCCRGHDDHPDDPPPPCPVVNVVVCVVCVCVVVVVVVVVVVVVVVVVVCVVPPDDDPDPPDPDDPPDPPPPDDDDDDD

Sequence (168 aa):
MGFVRQHWFGFIVTLVLLLSALLFLIVLFSPRQDNQKRGFIPCTETMAAALYDCRGRSFCMLGAILENSRCDAAVVLTGLGDWVKGKQPSPWSNYFFTPDLEPEEELAPEVQEFYQDNPNLRRDMKQLEAMHEQLLKNQVADGGEAAELPSPQQPQTQRKETNENVGK

pLDDT: mean 76.14, std 17.85, range [33.19, 94.38]

Radius of gyration: 27.27 Å; chains: 1; bounding box: 82×42×68 Å